Protein AF-A0A968TZU3-F1 (afdb_monomer_lite)

Radius of gyration: 29.65 Å; chains: 1; bounding box: 74×50×68 Å

Sequence (109 aa):
MNKLLDWNRSRWLLTLLIVALLLPVSVAHAQATDAMQVNESSAVASFPTSITFTLDVAGDTDIVEVELLYGAARGDTLTVVPVEMVPGQRIETQHVLDTRIFYMPPGLI

Structure (mmCIF, N/CA/C/O backbone):
data_AF-A0A968TZU3-F1
#
_entry.id   AF-A0A968TZU3-F1
#
loop_
_atom_site.group_PDB
_atom_site.id
_atom_site.type_symbol
_atom_site.label_atom_id
_atom_site.label_alt_id
_atom_site.label_comp_id
_atom_site.label_asym_id
_atom_site.label_entity_id
_atom_site.label_seq_id
_atom_site.pdbx_PDB_ins_code
_atom_site.Cartn_x
_atom_site.Cartn_y
_atom_site.Cartn_z
_atom_site.occupancy
_atom_site.B_iso_or_equiv
_atom_site.auth_seq_id
_atom_site.auth_comp_id
_atom_site.auth_asym_id
_atom_site.auth_atom_id
_atom_site.pdbx_PDB_model_num
ATOM 1 N N . MET A 1 1 ? -52.970 -39.577 44.405 1.00 50.75 1 MET A N 1
ATOM 2 C CA . MET A 1 1 ? -52.923 -40.393 43.171 1.00 50.75 1 MET A CA 1
ATOM 3 C C . MET A 1 1 ? -52.587 -39.439 42.020 1.00 50.75 1 MET A C 1
ATOM 5 O O . MET A 1 1 ? -53.480 -39.051 41.290 1.00 50.75 1 MET A O 1
ATOM 9 N N . ASN A 1 2 ? -51.329 -38.967 41.925 1.00 55.56 2 ASN A N 1
ATOM 10 C CA . ASN A 1 2 ? -50.963 -37.781 41.110 1.00 55.56 2 ASN A CA 1
ATOM 11 C C . ASN A 1 2 ? -50.068 -38.074 39.888 1.00 55.56 2 ASN A C 1
ATOM 13 O O . ASN A 1 2 ? -49.804 -37.174 39.099 1.00 55.56 2 ASN A O 1
ATOM 17 N N . LYS A 1 3 ? -49.672 -39.336 39.667 1.00 56.59 3 LYS A N 1
ATOM 18 C CA . LYS A 1 3 ? -48.702 -39.727 38.622 1.00 56.59 3 LYS A CA 1
ATOM 19 C C . LYS A 1 3 ? -49.098 -39.360 37.181 1.00 56.59 3 LYS A C 1
ATOM 21 O O . LYS A 1 3 ? -48.227 -39.267 36.324 1.00 56.59 3 LYS A O 1
ATOM 26 N N . LEU A 1 4 ? -50.387 -39.159 36.899 1.00 54.03 4 LEU A N 1
ATOM 27 C CA . LEU A 1 4 ? -50.872 -38.839 35.549 1.00 54.03 4 LEU A CA 1
ATOM 28 C C . LEU A 1 4 ? -50.676 -37.359 35.174 1.00 54.03 4 LEU A C 1
ATOM 30 O O . LEU A 1 4 ? -50.513 -37.051 33.995 1.00 54.03 4 LEU A O 1
ATOM 34 N N . LEU A 1 5 ? -50.639 -36.449 36.157 1.00 56.75 5 LEU A N 1
ATOM 35 C CA . LEU A 1 5 ? -50.436 -35.016 35.911 1.00 56.75 5 LEU A CA 1
ATOM 36 C C . LEU A 1 5 ? -48.949 -34.695 35.675 1.00 56.75 5 LEU A C 1
ATOM 38 O O . LEU A 1 5 ? -48.610 -33.857 34.839 1.00 56.75 5 LEU A O 1
ATOM 42 N N . ASP A 1 6 ? -48.067 -35.422 36.364 1.00 60.78 6 ASP A N 1
ATOM 43 C CA . ASP A 1 6 ? -46.609 -35.258 36.301 1.00 60.78 6 ASP A CA 1
ATOM 44 C C . ASP A 1 6 ? -46.042 -35.698 34.941 1.00 60.78 6 ASP A C 1
ATOM 46 O O . ASP A 1 6 ? -45.138 -35.061 34.392 1.00 60.78 6 ASP A O 1
ATOM 50 N N . TRP A 1 7 ? -46.639 -36.736 34.344 1.00 60.28 7 TRP A N 1
ATOM 51 C CA . TRP A 1 7 ? -46.272 -37.239 33.019 1.00 60.28 7 TRP A CA 1
ATOM 52 C C . TRP A 1 7 ? -46.439 -36.159 31.944 1.00 60.28 7 TRP A C 1
ATOM 54 O O . TRP A 1 7 ? -45.557 -35.957 31.108 1.00 60.28 7 TRP A O 1
ATOM 64 N N . ASN A 1 8 ? -47.557 -35.431 31.962 1.00 70.44 8 ASN A N 1
ATOM 65 C CA . ASN A 1 8 ? -47.859 -34.467 30.906 1.00 70.44 8 ASN A CA 1
ATOM 66 C C . ASN A 1 8 ? -46.948 -33.229 30.979 1.00 70.44 8 ASN A C 1
ATOM 68 O O . ASN A 1 8 ? -46.516 -32.713 29.950 1.00 70.44 8 ASN A O 1
ATOM 72 N N . ARG A 1 9 ? -46.581 -32.809 32.199 1.00 73.94 9 ARG A N 1
ATOM 73 C CA . ARG A 1 9 ? -45.636 -31.705 32.444 1.00 73.94 9 ARG A CA 1
ATOM 74 C C . ARG A 1 9 ? -44.210 -32.072 32.025 1.00 73.94 9 ARG A C 1
ATOM 76 O O . ARG A 1 9 ? -43.530 -31.255 31.414 1.00 73.94 9 ARG A O 1
ATOM 83 N N . SER A 1 10 ? -43.785 -33.309 32.290 1.00 76.00 10 SER A N 1
ATOM 84 C CA . SER A 1 10 ? -42.467 -33.819 31.885 1.00 76.00 10 SER A CA 1
ATOM 85 C C . SER A 1 10 ? -42.314 -33.899 30.362 1.00 76.00 10 SER A C 1
ATOM 87 O O . SER A 1 10 ? -41.293 -33.467 29.828 1.00 76.00 10 SER A O 1
ATOM 89 N N . ARG A 1 11 ? -43.350 -34.360 29.646 1.00 80.44 11 ARG A N 1
ATOM 90 C CA . ARG A 1 11 ? -43.343 -34.363 28.173 1.00 80.44 11 ARG A CA 1
ATOM 91 C C . ARG A 1 11 ? -43.212 -32.957 27.613 1.00 80.44 11 ARG A C 1
ATOM 93 O O . ARG A 1 11 ? -42.413 -32.753 26.715 1.00 80.44 11 ARG A O 1
ATOM 100 N N . TRP A 1 12 ? -43.949 -31.999 28.167 1.00 82.75 12 TRP A N 1
ATOM 101 C CA . TRP A 1 12 ? -43.884 -30.603 27.738 1.00 82.75 12 TRP A CA 1
ATOM 102 C C . TRP A 1 12 ? -42.495 -29.984 27.923 1.00 82.75 12 TRP A C 1
ATOM 104 O O . TRP A 1 12 ? -42.006 -29.302 27.026 1.00 82.75 12 TRP A O 1
ATOM 114 N N . LEU A 1 13 ? -41.836 -30.268 29.050 1.00 85.81 13 LEU A N 1
ATOM 115 C CA . LEU A 1 13 ? -40.467 -29.816 29.311 1.00 85.81 13 LEU A CA 1
ATOM 116 C C . LEU A 1 13 ? -39.461 -30.427 28.326 1.00 85.81 13 LEU A C 1
ATOM 118 O O . LEU A 1 13 ? -38.593 -29.716 27.830 1.00 85.81 13 LEU A O 1
ATOM 122 N N . LEU A 1 14 ? -39.607 -31.713 27.994 1.00 84.31 14 LEU A N 1
ATOM 123 C CA . LEU A 1 14 ? -38.777 -32.377 26.984 1.00 84.31 14 LEU A CA 1
ATOM 124 C C . LEU A 1 14 ? -38.989 -31.783 25.590 1.00 84.31 14 LEU A C 1
ATOM 126 O O . LEU A 1 14 ? -38.016 -31.536 24.883 1.00 84.31 14 LEU A O 1
ATOM 130 N N . THR A 1 15 ? -40.237 -31.504 25.205 1.00 84.88 15 THR A N 1
ATOM 131 C CA . THR A 1 15 ? -40.524 -30.873 23.912 1.00 84.88 15 THR A CA 1
ATOM 132 C C . THR A 1 15 ? -39.914 -29.475 23.835 1.00 84.88 15 THR A C 1
ATOM 134 O O . 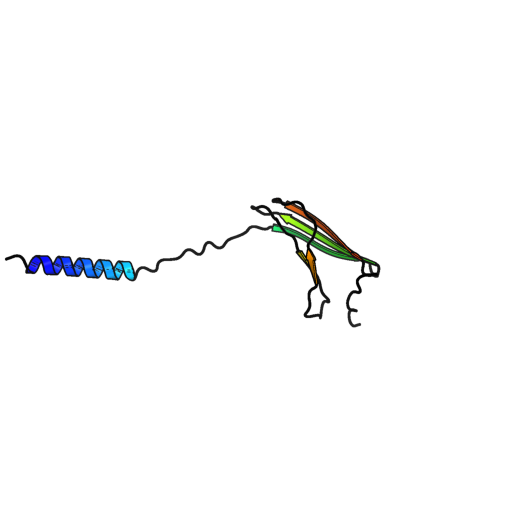THR A 1 15 ? -39.292 -29.146 22.832 1.00 84.88 15 THR A O 1
ATOM 137 N N . LEU A 1 16 ? -40.028 -28.669 24.897 1.00 87.12 16 LEU A N 1
ATOM 138 C CA . LEU A 1 16 ? -39.419 -27.335 24.950 1.00 87.12 16 LEU A CA 1
ATOM 139 C C . LEU A 1 16 ? -37.891 -27.392 24.884 1.00 87.12 16 LEU A C 1
ATOM 141 O O . LEU A 1 16 ? -37.289 -26.579 24.189 1.00 87.12 16 LEU A O 1
ATOM 145 N N . LEU A 1 17 ? -37.268 -28.368 25.550 1.00 84.56 17 LEU A N 1
ATO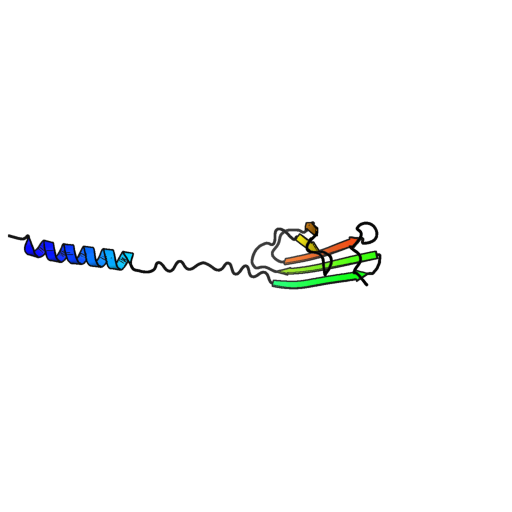M 146 C CA . LEU A 1 17 ? -35.820 -28.560 25.505 1.00 84.56 17 LEU A CA 1
ATOM 147 C C . LEU A 1 17 ? -35.343 -28.929 24.091 1.00 84.56 17 LEU A C 1
ATOM 149 O O . LEU A 1 17 ? -34.361 -28.375 23.610 1.00 84.56 17 LEU A O 1
ATOM 153 N N . ILE A 1 18 ? -36.057 -29.828 23.408 1.00 84.81 18 ILE A N 1
ATOM 154 C CA . ILE A 1 18 ? -35.730 -30.246 22.038 1.00 84.81 18 ILE A CA 1
ATOM 155 C C . ILE A 1 18 ? -35.924 -29.084 21.055 1.00 84.81 18 ILE A C 1
ATOM 157 O O . ILE A 1 18 ? -35.076 -28.869 20.194 1.00 84.81 18 ILE A O 1
ATOM 161 N N . VAL A 1 19 ? -36.995 -28.299 21.205 1.00 84.31 19 VAL A N 1
ATOM 162 C CA . VAL A 1 19 ? -37.234 -27.104 20.378 1.00 84.31 19 VAL A CA 1
ATOM 163 C C . VAL A 1 19 ? -36.149 -26.053 20.608 1.00 84.31 19 VAL A C 1
ATOM 165 O O . VAL A 1 19 ? -35.648 -25.493 19.640 1.00 84.31 19 VAL A O 1
ATOM 168 N N . ALA A 1 20 ? -35.732 -25.826 21.856 1.00 82.50 20 ALA A N 1
ATOM 169 C CA . ALA A 1 20 ? -34.648 -24.898 22.168 1.00 82.50 20 ALA A CA 1
ATOM 170 C C . ALA A 1 20 ? -33.293 -25.354 21.599 1.00 82.50 20 ALA A C 1
ATOM 172 O O . ALA A 1 20 ? -32.496 -24.517 21.189 1.00 82.50 20 ALA A O 1
ATOM 173 N N . LEU A 1 21 ? -33.050 -26.669 21.530 1.00 80.12 21 LEU A N 1
ATOM 174 C CA . LEU A 1 21 ? -31.830 -27.247 20.959 1.00 80.12 21 LEU A CA 1
ATOM 175 C C . LEU A 1 21 ? -31.820 -27.234 19.418 1.00 80.12 21 LEU A C 1
ATOM 177 O O . LEU A 1 21 ? -30.755 -27.230 18.810 1.00 80.12 21 LEU A O 1
ATOM 181 N N . LEU A 1 22 ? -32.999 -27.234 18.790 1.00 78.06 22 LEU A N 1
ATOM 182 C CA . LEU A 1 22 ? -33.171 -27.166 17.334 1.00 78.06 22 LEU A CA 1
ATOM 183 C C . LEU A 1 22 ? -33.223 -25.732 16.795 1.00 78.06 22 LEU A C 1
ATOM 185 O O . LEU A 1 22 ? -33.251 -25.552 15.577 1.00 78.06 22 LEU A O 1
ATOM 189 N N . LEU A 1 23 ? -33.249 -24.717 17.665 1.00 79.12 23 LEU A N 1
ATOM 190 C CA . LEU A 1 23 ? -33.137 -23.334 17.222 1.00 79.12 23 LEU A CA 1
ATOM 191 C C . LEU A 1 23 ? -31.736 -23.131 16.632 1.00 79.12 23 LEU A C 1
ATOM 193 O O . LEU A 1 23 ? -30.747 -23.309 17.348 1.00 79.12 23 LEU A O 1
ATOM 197 N N . PRO A 1 24 ? -31.618 -22.757 15.346 1.00 70.56 24 PRO A N 1
ATOM 198 C CA . PRO A 1 24 ? -30.332 -22.391 14.791 1.00 70.56 24 PRO A CA 1
ATOM 199 C C . PRO A 1 24 ? -29.840 -21.172 15.567 1.00 70.56 24 PRO A C 1
ATOM 201 O O . PRO A 1 24 ? -30.438 -20.096 15.514 1.00 70.56 24 PRO A O 1
ATOM 204 N N . VAL A 1 25 ? -28.758 -21.347 16.323 1.00 71.50 25 VAL A N 1
ATOM 205 C CA . VAL A 1 25 ? -28.001 -20.221 16.857 1.00 71.50 25 VAL A CA 1
ATOM 206 C C . VAL A 1 25 ? -27.386 -19.554 15.638 1.00 71.50 25 VAL A C 1
ATOM 208 O O . VAL A 1 25 ? -26.359 -19.995 15.127 1.00 71.50 25 VAL A O 1
ATOM 211 N N . SER A 1 26 ? -28.069 -18.540 15.113 1.00 66.88 26 SER A N 1
ATOM 212 C CA . SER A 1 26 ? -27.525 -17.671 14.082 1.00 66.88 26 SER A CA 1
ATOM 213 C C . SER A 1 26 ? -26.340 -16.942 14.698 1.00 66.88 26 SER A C 1
ATOM 215 O O . SER A 1 26 ? -26.489 -15.891 15.318 1.00 66.88 26 SER A O 1
ATOM 217 N N . VAL A 1 27 ? -25.157 -17.543 14.582 1.00 66.94 27 VAL A N 1
ATOM 218 C CA . VAL A 1 27 ? -23.889 -16.884 14.873 1.00 66.94 27 VAL A CA 1
ATOM 219 C C . VAL A 1 27 ? -23.757 -15.810 13.807 1.00 66.94 27 VAL A C 1
ATOM 221 O O . VAL A 1 27 ? -23.348 -16.082 12.675 1.00 66.94 27 VAL A O 1
ATOM 224 N N . ALA A 1 28 ? -24.207 -14.602 14.143 1.00 65.00 28 ALA A N 1
ATOM 225 C CA . ALA A 1 28 ? -23.919 -13.418 13.363 1.00 65.00 28 ALA A CA 1
ATOM 226 C C . ALA A 1 28 ? -22.396 -13.297 13.341 1.00 65.00 28 ALA A C 1
ATOM 228 O O . ALA A 1 28 ? -21.775 -12.872 14.314 1.00 65.00 28 ALA A O 1
ATOM 229 N N . HIS A 1 29 ? -21.788 -13.773 12.258 1.00 61.22 29 HIS A N 1
ATOM 230 C CA . HIS A 1 29 ? -20.395 -13.500 11.985 1.00 61.22 29 HIS A CA 1
ATOM 231 C C . HIS A 1 29 ? -20.343 -11.997 11.760 1.00 61.22 29 HIS A C 1
ATOM 233 O O . HIS A 1 29 ? -20.867 -11.503 10.762 1.00 61.22 29 HIS A O 1
ATOM 239 N N . ALA A 1 30 ? -19.798 -11.267 12.732 1.00 58.72 30 ALA A N 1
ATOM 240 C CA . ALA A 1 30 ? -19.433 -9.882 12.528 1.00 58.72 30 ALA A CA 1
ATOM 241 C C . ALA A 1 30 ? -18.440 -9.883 11.365 1.00 58.72 30 ALA A C 1
ATOM 243 O O . ALA A 1 30 ? -17.286 -10.280 11.521 1.00 58.72 30 ALA A O 1
ATOM 244 N N . GLN A 1 31 ? -18.916 -9.532 10.173 1.00 59.41 31 GLN A N 1
ATOM 245 C CA . GLN A 1 31 ? -18.026 -9.181 9.087 1.00 59.41 31 GLN A CA 1
ATOM 246 C C . GLN A 1 31 ? -17.331 -7.918 9.574 1.00 59.41 31 GLN A C 1
ATOM 248 O O . GLN A 1 31 ? -17.955 -6.858 9.626 1.00 59.41 31 GLN A O 1
ATOM 253 N N . ALA A 1 32 ? -16.086 -8.065 10.029 1.00 55.88 32 ALA A N 1
ATOM 254 C CA . ALA A 1 32 ? -15.192 -6.945 10.245 1.00 55.88 32 ALA A CA 1
ATOM 255 C C . ALA A 1 32 ? -15.091 -6.227 8.899 1.00 55.88 32 ALA A C 1
ATOM 257 O O . ALA A 1 32 ? -14.343 -6.620 8.009 1.00 55.88 32 ALA A O 1
ATOM 258 N N . THR A 1 33 ? -15.965 -5.245 8.716 1.00 55.19 33 THR A N 1
ATOM 259 C CA . THR A 1 33 ? -15.860 -4.269 7.648 1.00 55.19 33 THR A CA 1
ATOM 260 C C . THR A 1 33 ? -14.831 -3.299 8.178 1.00 55.19 33 THR A C 1
ATOM 262 O O . THR A 1 33 ? -15.183 -2.274 8.750 1.00 55.19 33 THR A O 1
ATOM 265 N N . ASP A 1 34 ? -13.569 -3.713 8.145 1.00 61.88 34 ASP A N 1
ATOM 266 C CA . ASP A 1 34 ? -12.480 -2.796 8.412 1.00 61.88 34 ASP A CA 1
ATOM 267 C C . ASP A 1 34 ? -12.509 -1.820 7.237 1.00 61.88 34 ASP A C 1
ATOM 269 O O . ASP A 1 34 ? -12.181 -2.182 6.103 1.00 61.88 34 ASP A O 1
ATOM 273 N N . ALA A 1 35 ? -13.120 -0.654 7.454 1.00 73.75 35 ALA A N 1
ATOM 274 C CA . ALA A 1 35 ? -13.439 0.304 6.406 1.00 73.75 35 ALA A CA 1
ATOM 275 C C . ALA A 1 35 ? -12.172 1.072 6.027 1.00 73.75 35 ALA A C 1
ATOM 277 O O . ALA A 1 35 ? -12.060 2.278 6.221 1.00 73.75 35 ALA A O 1
ATOM 278 N N . MET A 1 36 ? -11.181 0.348 5.519 1.00 86.69 36 MET A N 1
ATOM 279 C CA . MET A 1 36 ? -9.966 0.930 4.993 1.00 86.69 36 MET A CA 1
ATOM 280 C C . MET A 1 36 ? -10.255 1.411 3.567 1.00 86.69 36 MET A C 1
ATOM 282 O O . MET A 1 36 ? -10.552 0.628 2.662 1.00 86.69 36 MET A O 1
ATOM 286 N N . GLN A 1 37 ? -10.233 2.723 3.377 1.00 93.25 37 GLN A N 1
ATOM 287 C CA . GLN A 1 37 ? -10.433 3.394 2.108 1.00 93.25 37 GLN A CA 1
ATOM 288 C C . GLN A 1 37 ? -9.079 3.745 1.496 1.00 93.25 37 GLN A C 1
ATOM 290 O O . GLN A 1 37 ? -8.342 4.577 2.017 1.00 93.25 37 GLN A O 1
ATOM 295 N N . VAL A 1 38 ? -8.763 3.129 0.359 1.00 94.31 38 VAL A N 1
ATOM 296 C CA . VAL A 1 38 ? -7.590 3.499 -0.439 1.00 94.31 38 VAL A CA 1
ATOM 297 C C . VAL A 1 38 ? -7.971 4.667 -1.344 1.00 94.31 38 VAL A C 1
ATOM 299 O O . VAL A 1 38 ? -8.787 4.513 -2.254 1.00 94.31 38 VAL A O 1
ATOM 302 N N . ASN A 1 39 ? -7.384 5.831 -1.085 1.00 95.56 39 ASN A N 1
ATOM 303 C CA . ASN A 1 39 ? -7.587 7.048 -1.867 1.00 95.56 39 ASN A CA 1
ATOM 304 C C . ASN A 1 39 ? -6.645 7.083 -3.076 1.00 95.56 39 ASN A C 1
ATOM 306 O O . ASN A 1 39 ? -7.054 7.468 -4.171 1.00 95.56 39 ASN A O 1
ATOM 310 N N . GLU A 1 40 ? -5.397 6.647 -2.886 1.00 97.12 40 GLU A N 1
ATOM 311 C CA . GLU A 1 40 ? -4.401 6.505 -3.944 1.00 97.12 40 GLU A CA 1
ATOM 312 C C . GLU A 1 40 ? -3.571 5.239 -3.726 1.00 97.12 40 GLU A C 1
ATOM 314 O O . GLU A 1 40 ? -3.095 4.975 -2.627 1.00 97.12 40 GLU A O 1
ATOM 319 N N . SER A 1 41 ? -3.361 4.473 -4.796 1.00 95.31 41 SER A N 1
ATOM 320 C CA . SER A 1 41 ? -2.343 3.426 -4.868 1.00 95.31 41 SER A CA 1
ATOM 321 C C . SER A 1 41 ? -1.758 3.453 -6.272 1.00 95.31 41 SER A C 1
ATOM 323 O O . SER A 1 41 ? -2.441 3.126 -7.247 1.00 95.31 41 SER A O 1
ATOM 325 N N . SER A 1 42 ? -0.525 3.936 -6.397 1.00 96.19 42 SER A N 1
ATOM 326 C CA . SER A 1 42 ? 0.096 4.173 -7.698 1.00 96.19 42 SER A CA 1
ATOM 327 C C . SER A 1 42 ? 1.562 3.750 -7.721 1.00 96.19 42 SER A C 1
ATOM 329 O O . SER A 1 42 ? 2.247 3.711 -6.700 1.00 96.19 42 SER A O 1
ATOM 331 N N . ALA A 1 43 ? 2.036 3.402 -8.917 1.00 94.00 43 ALA A N 1
ATOM 332 C CA . ALA A 1 43 ? 3.431 3.093 -9.190 1.00 94.00 43 ALA A CA 1
ATOM 333 C C . ALA A 1 43 ? 3.838 3.776 -10.499 1.00 94.00 43 ALA A C 1
ATOM 335 O O . ALA A 1 43 ? 3.297 3.471 -11.564 1.00 94.00 43 ALA A O 1
ATOM 336 N N . VAL A 1 44 ? 4.788 4.707 -10.428 1.00 94.69 44 VAL A N 1
ATOM 337 C CA . VAL A 1 44 ? 5.265 5.478 -11.581 1.00 94.69 44 VAL A CA 1
ATOM 338 C C . VAL A 1 44 ? 6.723 5.139 -11.850 1.00 94.69 44 VAL A C 1
ATOM 340 O O . VAL A 1 44 ? 7.604 5.401 -11.031 1.00 94.69 44 VAL A O 1
ATOM 343 N N . ALA A 1 45 ? 6.985 4.562 -13.021 1.00 91.12 45 ALA A N 1
ATOM 344 C CA . ALA A 1 45 ? 8.328 4.194 -13.440 1.00 91.1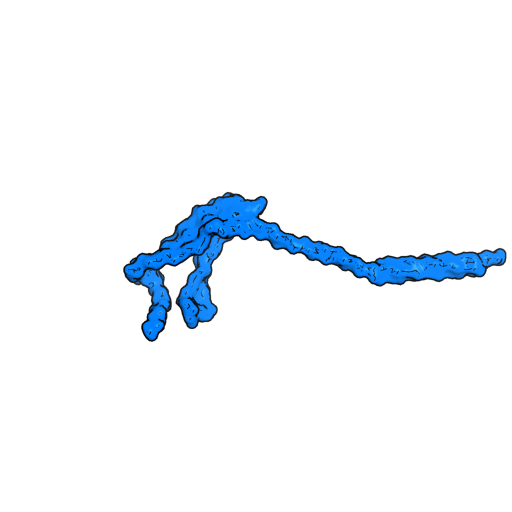2 45 ALA A CA 1
ATOM 345 C C . ALA A 1 45 ? 9.043 5.360 -14.133 1.00 91.12 45 ALA A C 1
ATOM 347 O O . ALA A 1 45 ? 8.579 5.887 -15.142 1.00 91.12 45 ALA A O 1
ATOM 348 N N . SER A 1 46 ? 10.224 5.700 -13.628 1.00 91.75 46 SER A N 1
ATOM 349 C CA . SER A 1 46 ? 11.211 6.547 -14.295 1.00 91.75 46 SER A CA 1
ATOM 350 C C . SER A 1 46 ? 12.321 5.652 -14.828 1.00 91.75 46 SER A C 1
ATOM 352 O O . SER A 1 46 ? 13.354 5.463 -14.192 1.00 91.75 46 SER A O 1
ATOM 354 N N . PHE A 1 47 ? 12.095 5.023 -15.979 1.00 81.62 47 PHE A N 1
ATOM 355 C CA . PHE A 1 47 ? 13.070 4.093 -16.545 1.00 81.62 47 PHE A CA 1
ATOM 356 C C . PHE A 1 47 ? 14.345 4.822 -17.019 1.00 81.62 47 PHE A C 1
ATOM 358 O O . PHE A 1 47 ? 14.238 5.886 -17.632 1.00 81.62 47 PHE A O 1
ATOM 365 N N . PRO A 1 48 ? 15.554 4.254 -16.812 1.00 84.81 48 PRO A N 1
ATOM 366 C CA . PRO A 1 48 ? 15.873 2.992 -16.120 1.00 84.81 48 PRO A CA 1
ATOM 367 C C . PRO A 1 48 ? 16.224 3.172 -14.632 1.00 84.81 48 PRO A C 1
ATOM 369 O O . PRO A 1 48 ? 16.937 2.353 -14.056 1.00 84.81 48 PRO A O 1
ATOM 372 N N . THR A 1 49 ? 15.850 4.297 -14.031 1.00 88.94 49 THR A N 1
ATOM 373 C CA . THR A 1 49 ? 16.453 4.778 -12.787 1.00 88.94 49 THR A CA 1
ATOM 374 C C . THR A 1 49 ? 15.699 4.350 -11.547 1.00 88.94 49 THR A C 1
ATOM 376 O O . THR A 1 49 ? 16.330 3.954 -10.573 1.00 88.94 49 THR A O 1
ATOM 379 N N . SER A 1 50 ? 14.374 4.459 -11.562 1.00 92.56 50 SER A N 1
ATOM 380 C CA . SER A 1 50 ? 13.581 4.227 -10.365 1.00 92.56 50 SER A CA 1
ATOM 381 C C . SER A 1 50 ? 12.121 3.914 -10.658 1.00 92.56 50 SER A C 1
ATOM 383 O O . SER A 1 50 ? 11.606 4.180 -11.746 1.00 92.56 50 SER A O 1
ATOM 385 N N . ILE A 1 51 ? 11.442 3.387 -9.643 1.00 92.31 51 ILE A N 1
ATOM 386 C CA . ILE A 1 51 ? 9.984 3.373 -9.548 1.00 92.31 51 ILE A CA 1
ATOM 387 C C . ILE A 1 51 ? 9.592 4.063 -8.251 1.00 92.31 51 ILE A C 1
ATOM 389 O O . ILE A 1 51 ? 10.147 3.766 -7.196 1.00 92.31 51 ILE A O 1
ATOM 393 N N . THR A 1 52 ? 8.623 4.962 -8.340 1.00 95.62 52 THR A N 1
ATOM 394 C CA . THR A 1 52 ? 8.032 5.626 -7.185 1.00 95.62 52 THR A CA 1
ATOM 395 C C . THR A 1 52 ? 6.656 5.034 -6.919 1.00 95.62 52 THR A C 1
ATOM 397 O O . THR A 1 52 ? 5.786 5.093 -7.787 1.00 95.62 52 THR A O 1
ATOM 400 N N . PHE A 1 53 ? 6.473 4.472 -5.729 1.00 96.19 53 PHE A N 1
ATOM 401 C CA . PHE A 1 53 ? 5.207 3.947 -5.232 1.00 96.19 53 PHE A CA 1
ATOM 402 C C . PHE A 1 53 ? 4.579 4.961 -4.282 1.00 96.19 53 PHE A C 1
ATOM 404 O O . PHE A 1 53 ? 5.269 5.450 -3.388 1.00 96.19 53 PHE A O 1
ATOM 411 N N . THR A 1 54 ? 3.293 5.247 -4.455 1.00 97.25 54 THR A N 1
ATOM 412 C CA . THR A 1 54 ? 2.531 6.168 -3.604 1.00 97.25 54 THR A CA 1
ATOM 413 C C . THR A 1 54 ? 1.316 5.444 -3.039 1.00 97.25 54 THR A C 1
ATOM 415 O O . THR A 1 54 ? 0.623 4.730 -3.769 1.00 97.25 54 THR A O 1
ATOM 418 N N . LEU A 1 55 ? 1.059 5.644 -1.747 1.00 97.19 55 LEU A N 1
ATOM 419 C CA . LEU A 1 55 ? -0.130 5.159 -1.058 1.00 97.19 55 LEU A CA 1
ATOM 420 C C . LEU A 1 55 ? -0.738 6.299 -0.227 1.00 97.19 55 LEU A C 1
ATOM 422 O O . LEU A 1 55 ? -0.050 6.871 0.618 1.00 97.19 55 LEU A O 1
ATOM 426 N N . ASP A 1 56 ? -2.020 6.589 -0.457 1.00 97.38 56 ASP A N 1
ATOM 427 C CA . ASP A 1 56 ? -2.887 7.356 0.449 1.00 97.38 56 ASP A CA 1
ATOM 428 C C . ASP A 1 56 ? -4.040 6.442 0.855 1.00 97.38 56 ASP A C 1
ATOM 430 O O . ASP A 1 56 ? -4.822 5.983 0.014 1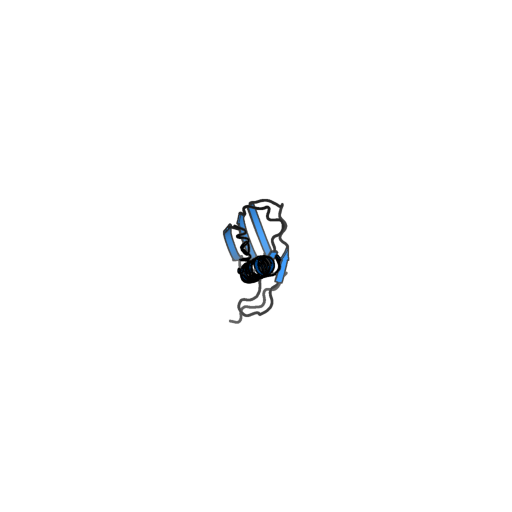.00 97.38 56 ASP A O 1
ATOM 434 N N . VAL A 1 57 ? -4.121 6.149 2.144 1.00 96.50 57 VAL A N 1
ATOM 435 C CA . VAL A 1 57 ? -5.124 5.262 2.719 1.00 96.50 57 VAL A CA 1
ATOM 436 C C . VAL A 1 57 ? -5.652 5.853 4.018 1.00 96.50 57 VAL A C 1
ATOM 438 O O . VAL A 1 57 ? -4.895 6.399 4.819 1.00 96.50 57 VAL A O 1
ATOM 441 N N . ALA A 1 58 ? -6.957 5.733 4.235 1.00 96.06 58 ALA A N 1
ATOM 442 C CA . ALA A 1 58 ? -7.630 6.116 5.466 1.00 96.06 58 ALA A CA 1
ATOM 443 C C . ALA A 1 58 ? -8.413 4.932 6.043 1.00 96.06 58 ALA A C 1
ATOM 445 O O . ALA A 1 58 ? -8.869 4.075 5.294 1.00 96.06 58 ALA A O 1
ATOM 446 N N . GLY A 1 59 ? -8.588 4.875 7.357 1.00 93.25 59 GLY A N 1
ATOM 447 C CA . GLY A 1 59 ? -9.366 3.838 8.025 1.00 93.25 59 GLY A CA 1
ATOM 448 C C . GLY A 1 59 ? -10.019 4.341 9.305 1.00 93.25 59 GLY A C 1
ATOM 449 O O . GLY A 1 59 ? -9.606 5.348 9.877 1.00 93.25 59 GLY A O 1
ATOM 450 N N . ASP A 1 60 ? -11.034 3.612 9.764 1.00 91.25 60 ASP A N 1
ATOM 451 C CA . ASP A 1 60 ? -11.739 3.905 11.021 1.00 91.25 60 ASP A CA 1
ATOM 452 C C . ASP A 1 60 ? -10.921 3.506 12.268 1.00 91.25 60 ASP A C 1
ATOM 454 O O . ASP A 1 60 ? -11.219 3.935 13.386 1.00 91.25 60 ASP A O 1
ATOM 458 N N . THR A 1 61 ? -9.874 2.695 12.086 1.00 91.38 61 THR A N 1
ATOM 459 C CA . THR A 1 61 ? -8.896 2.316 13.114 1.00 91.38 61 THR A CA 1
ATOM 460 C C . THR A 1 61 ? -7.479 2.680 12.690 1.00 91.38 61 THR A C 1
ATOM 462 O O . THR A 1 61 ? -7.209 2.893 11.508 1.00 91.38 61 THR A O 1
ATOM 465 N N . ASP A 1 62 ? -6.559 2.727 13.654 1.00 94.00 62 ASP A N 1
ATOM 466 C CA . ASP A 1 62 ? -5.158 3.027 13.369 1.00 94.00 62 ASP A CA 1
ATOM 467 C C . ASP A 1 62 ? -4.541 1.971 12.445 1.00 94.00 62 ASP A C 1
ATOM 469 O O . ASP A 1 62 ? -4.524 0.775 12.743 1.00 94.00 62 ASP A O 1
ATOM 473 N N . ILE A 1 63 ? -3.981 2.445 11.338 1.00 94.19 63 ILE A N 1
ATOM 474 C CA . ILE A 1 63 ? -3.110 1.675 10.463 1.00 94.19 63 ILE A CA 1
ATOM 475 C C . ILE A 1 63 ? -1.746 1.644 11.140 1.00 94.19 63 ILE A C 1
ATOM 477 O O . ILE A 1 63 ? -1.150 2.690 11.396 1.00 94.19 63 ILE A O 1
ATOM 481 N N . VAL A 1 64 ? -1.269 0.449 11.472 1.00 95.19 64 VAL A N 1
ATOM 482 C CA . VAL A 1 64 ? -0.023 0.255 12.234 1.00 95.19 64 VAL A CA 1
ATOM 483 C C . VAL A 1 64 ? 1.134 -0.250 11.378 1.00 95.19 64 VAL A C 1
ATOM 485 O O . VAL A 1 64 ? 2.281 -0.177 11.811 1.00 95.19 64 VAL A O 1
ATOM 488 N N . GLU A 1 65 ? 0.839 -0.741 10.176 1.00 94.44 65 GLU A N 1
ATOM 489 C CA . GLU A 1 65 ? 1.809 -1.356 9.280 1.00 94.44 65 GLU A CA 1
ATOM 490 C C . GLU A 1 65 ? 1.389 -1.160 7.821 1.00 94.44 65 GLU A C 1
ATOM 492 O O . GLU A 1 65 ? 0.206 -1.242 7.484 1.00 94.44 65 GLU A O 1
ATOM 497 N N . VAL A 1 66 ? 2.376 -0.902 6.960 1.00 94.69 66 VAL A N 1
ATOM 498 C CA . VAL A 1 66 ? 2.220 -0.840 5.505 1.00 94.69 66 VAL A CA 1
ATOM 499 C C . VAL A 1 66 ? 3.340 -1.653 4.872 1.00 94.69 66 VAL A C 1
ATOM 501 O O . VAL A 1 66 ? 4.523 -1.395 5.102 1.00 94.69 66 VAL A O 1
ATOM 504 N N . GLU A 1 67 ? 2.960 -2.602 4.024 1.00 95.38 67 GLU A N 1
ATOM 505 C CA . GLU A 1 67 ? 3.887 -3.392 3.222 1.00 95.38 67 GLU A CA 1
ATOM 506 C C . GLU A 1 67 ? 3.702 -3.069 1.739 1.00 95.38 67 GLU A C 1
ATOM 508 O O . GLU A 1 67 ? 2.589 -3.072 1.209 1.00 95.38 67 GLU A O 1
ATOM 513 N N . LEU A 1 68 ? 4.811 -2.814 1.048 1.00 93.25 68 LEU A N 1
ATOM 514 C CA . LEU A 1 68 ? 4.848 -2.741 -0.403 1.00 93.25 68 LEU A CA 1
ATOM 515 C C . LEU A 1 68 ? 5.112 -4.136 -0.967 1.00 93.25 68 LEU A C 1
ATOM 517 O O . LEU A 1 68 ? 6.149 -4.743 -0.693 1.00 93.25 68 LEU A O 1
ATOM 521 N N . LEU A 1 69 ? 4.206 -4.596 -1.826 1.00 92.25 69 LEU A N 1
ATOM 522 C CA . LEU A 1 69 ? 4.360 -5.827 -2.586 1.00 92.25 69 LEU A CA 1
ATOM 523 C C . LEU A 1 69 ? 4.579 -5.486 -4.060 1.00 92.25 69 LEU A C 1
ATOM 525 O O . LEU A 1 69 ? 3.739 -4.836 -4.681 1.00 92.25 69 LEU A O 1
ATOM 529 N N . TYR A 1 70 ? 5.691 -5.937 -4.637 1.00 88.88 70 TYR A N 1
ATOM 530 C CA . TYR A 1 70 ? 5.965 -5.748 -6.063 1.00 88.88 70 TYR A CA 1
ATOM 531 C C . TYR A 1 70 ? 6.663 -6.958 -6.680 1.00 88.88 70 TYR A C 1
ATOM 533 O O . TYR A 1 70 ? 7.392 -7.689 -6.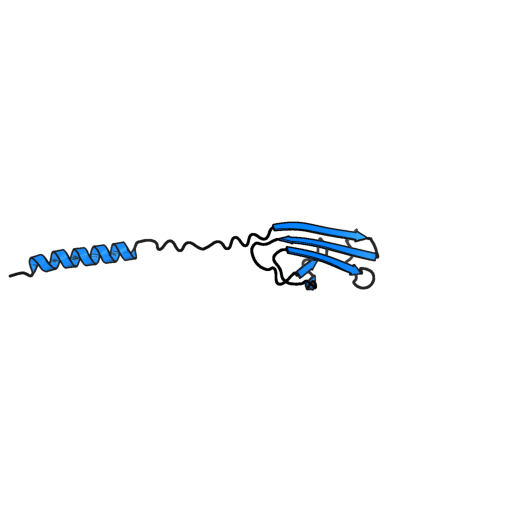019 1.00 88.88 70 TYR A O 1
ATOM 541 N N . GLY A 1 71 ? 6.461 -7.167 -7.977 1.00 86.38 71 GLY A N 1
ATOM 542 C CA . GLY A 1 71 ? 7.073 -8.259 -8.725 1.00 86.38 71 GLY A CA 1
ATOM 543 C C . GLY A 1 71 ? 7.000 -8.017 -10.226 1.00 86.38 71 GLY A C 1
ATOM 544 O O . GLY A 1 71 ? 6.410 -7.039 -10.690 1.00 86.38 71 GLY A O 1
ATOM 545 N N . ALA A 1 72 ? 7.614 -8.905 -11.003 1.00 80.69 72 ALA A N 1
ATOM 546 C CA . ALA A 1 72 ? 7.490 -8.851 -12.454 1.00 80.69 72 ALA A CA 1
ATOM 547 C C . ALA A 1 72 ? 6.066 -9.225 -12.883 1.00 80.69 72 ALA A C 1
ATOM 549 O O . ALA A 1 72 ? 5.479 -10.156 -12.343 1.00 80.69 72 ALA A O 1
ATOM 550 N N . ALA A 1 73 ? 5.549 -8.574 -13.928 1.00 77.94 73 ALA A N 1
ATOM 551 C CA . ALA A 1 73 ? 4.177 -8.788 -14.406 1.00 77.94 73 ALA A CA 1
ATOM 552 C C . ALA A 1 73 ? 3.852 -10.242 -14.817 1.00 77.94 73 ALA A C 1
ATOM 554 O O . ALA A 1 73 ? 2.685 -10.606 -14.911 1.00 77.94 73 ALA A O 1
ATOM 555 N N . ARG A 1 74 ? 4.870 -11.066 -15.097 1.00 80.25 74 ARG A N 1
ATOM 556 C CA . ARG A 1 74 ? 4.735 -12.497 -15.431 1.00 80.25 74 ARG A CA 1
ATOM 557 C C . ARG A 1 74 ? 5.496 -13.413 -14.463 1.00 80.25 74 ARG A C 1
ATOM 559 O O . ARG A 1 74 ? 5.814 -14.540 -14.826 1.00 80.25 74 ARG A O 1
ATOM 566 N N . GLY A 1 75 ? 5.874 -12.907 -13.291 1.00 76.94 75 GLY A N 1
ATOM 567 C CA . GLY A 1 75 ? 6.552 -13.684 -12.259 1.00 76.94 75 GLY A CA 1
ATOM 568 C C . GLY A 1 75 ? 5.580 -14.123 -11.170 1.00 76.94 75 GLY A C 1
ATOM 569 O O . GLY A 1 75 ? 4.684 -13.369 -10.808 1.00 76.94 75 GLY A O 1
ATOM 570 N N . ASP A 1 76 ? 5.806 -15.310 -10.614 1.00 85.31 76 ASP A N 1
ATOM 571 C CA . ASP A 1 76 ? 5.009 -15.840 -9.496 1.00 85.31 76 ASP A CA 1
ATOM 572 C C . ASP A 1 76 ? 5.541 -15.388 -8.122 1.00 85.31 76 ASP A C 1
ATOM 574 O O . ASP A 1 76 ? 4.977 -15.719 -7.081 1.00 85.31 76 ASP A O 1
ATOM 578 N N . THR A 1 77 ? 6.644 -14.633 -8.110 1.00 86.31 77 THR A N 1
ATOM 579 C CA . THR A 1 77 ? 7.321 -14.173 -6.893 1.00 86.31 77 THR A CA 1
ATOM 580 C C . THR A 1 77 ? 7.099 -12.682 -6.684 1.00 86.31 77 THR A C 1
ATOM 582 O O . THR A 1 77 ? 7.377 -11.875 -7.575 1.00 86.31 77 THR A O 1
ATOM 585 N N . LEU A 1 78 ? 6.672 -12.323 -5.472 1.00 89.12 78 LEU A N 1
ATOM 586 C CA . LEU A 1 78 ? 6.588 -10.946 -4.997 1.00 89.12 78 LEU A CA 1
ATOM 587 C C . LEU A 1 78 ? 7.706 -10.665 -3.992 1.00 89.12 78 LEU A C 1
ATOM 589 O O . LEU A 1 78 ? 7.997 -11.481 -3.117 1.00 89.12 78 LEU A O 1
ATOM 593 N N . THR A 1 79 ? 8.303 -9.489 -4.112 1.00 88.44 79 THR A N 1
ATOM 594 C CA . THR A 1 79 ? 9.133 -8.879 -3.080 1.00 88.44 79 THR A CA 1
ATOM 595 C C . THR A 1 79 ? 8.224 -8.133 -2.111 1.00 88.44 79 THR A C 1
ATOM 597 O O . THR A 1 79 ? 7.351 -7.383 -2.548 1.00 88.44 79 THR A O 1
ATOM 600 N N . VAL A 1 80 ? 8.457 -8.321 -0.812 1.00 92.06 80 VAL A N 1
ATOM 601 C CA . VAL A 1 80 ? 7.766 -7.617 0.276 1.00 92.06 80 VAL A CA 1
ATOM 602 C C . VAL A 1 80 ? 8.752 -6.648 0.916 1.00 92.06 80 VAL A C 1
ATOM 604 O O . VAL A 1 80 ? 9.861 -7.046 1.277 1.00 92.06 80 VAL A O 1
ATOM 607 N N . VAL A 1 81 ? 8.368 -5.379 1.027 1.00 91.25 81 VAL A N 1
ATOM 608 C CA . VAL A 1 81 ? 9.182 -4.334 1.653 1.00 91.25 81 VAL A CA 1
ATOM 609 C C . VAL A 1 81 ? 8.339 -3.598 2.692 1.00 91.25 81 VAL A C 1
ATOM 611 O O . VAL A 1 81 ? 7.325 -3.008 2.315 1.00 91.25 81 VAL A O 1
ATOM 614 N N . PRO A 1 82 ? 8.738 -3.585 3.975 1.00 93.75 82 PRO A N 1
ATOM 615 C CA . PRO A 1 82 ? 8.069 -2.758 4.969 1.00 93.75 82 PRO A CA 1
ATOM 616 C C . PRO A 1 82 ? 8.309 -1.279 4.652 1.00 93.75 82 PRO A C 1
ATOM 618 O O . PRO A 1 82 ? 9.430 -0.872 4.333 1.00 93.75 82 PRO A O 1
ATOM 621 N N . VAL A 1 83 ? 7.254 -0.472 4.732 1.00 93.94 83 VAL A N 1
ATOM 622 C CA . VAL A 1 83 ? 7.320 0.971 4.496 1.00 93.94 83 VAL A CA 1
ATOM 623 C C . VAL A 1 83 ? 7.333 1.693 5.837 1.00 93.94 83 VAL A C 1
ATOM 625 O O . VAL A 1 83 ? 6.465 1.481 6.680 1.00 93.94 83 VAL A O 1
ATOM 628 N N . GLU A 1 84 ? 8.318 2.568 6.038 1.00 92.44 84 GLU A N 1
ATOM 629 C CA . GLU A 1 84 ? 8.363 3.411 7.231 1.00 92.44 84 GLU A CA 1
ATOM 630 C C . GLU A 1 84 ? 7.162 4.368 7.252 1.00 92.44 84 GLU A C 1
ATOM 632 O O . GLU A 1 84 ? 6.896 5.100 6.296 1.00 92.44 84 GLU A O 1
ATOM 637 N N . MET A 1 85 ? 6.425 4.349 8.360 1.00 92.75 85 MET A N 1
ATOM 638 C CA . MET A 1 85 ? 5.240 5.170 8.593 1.00 92.75 85 MET A CA 1
ATOM 639 C C . MET A 1 85 ? 5.022 5.373 10.094 1.00 92.75 85 MET A C 1
ATOM 641 O O . MET A 1 85 ? 5.541 4.627 10.925 1.00 92.75 85 MET A O 1
ATOM 645 N N . VAL A 1 86 ? 4.243 6.393 10.445 1.00 94.75 86 VAL A N 1
ATOM 646 C CA . VAL A 1 86 ? 3.795 6.639 11.821 1.00 94.75 86 VAL A CA 1
ATOM 647 C C . VAL A 1 86 ? 2.353 6.157 11.943 1.00 94.75 86 VAL A C 1
ATOM 649 O O . VAL A 1 86 ? 1.543 6.578 11.117 1.00 94.75 86 VAL A O 1
ATOM 652 N N . PRO A 1 87 ? 2.017 5.286 12.915 1.00 95.56 87 PRO A N 1
ATOM 653 C CA . PRO A 1 87 ? 0.662 4.768 13.035 1.00 95.56 87 PRO A CA 1
ATOM 654 C C . PRO A 1 87 ? -0.408 5.849 13.150 1.00 95.56 87 PRO A C 1
ATOM 656 O O . PRO A 1 87 ? -0.205 6.866 13.817 1.00 95.56 87 PRO A O 1
ATOM 659 N N . GLY A 1 88 ? -1.553 5.605 12.517 1.00 95.94 88 GLY A N 1
ATOM 660 C CA . GLY A 1 88 ? -2.702 6.503 12.558 1.00 95.94 88 GLY A CA 1
ATOM 661 C C . GLY A 1 88 ? -3.801 6.122 11.572 1.00 95.94 88 GLY A C 1
ATOM 662 O O . GLY A 1 88 ? -3.653 5.215 10.760 1.00 95.94 88 GLY A O 1
ATOM 663 N N . GLN A 1 89 ? -4.920 6.838 11.635 1.00 95.50 89 GLN A N 1
ATOM 664 C CA . GLN A 1 89 ? -6.109 6.584 10.806 1.00 95.50 89 GLN A CA 1
ATOM 665 C C . GLN A 1 89 ? -5.961 7.014 9.342 1.00 95.50 89 GLN A C 1
ATOM 667 O O . GLN A 1 89 ? -6.832 6.730 8.528 1.00 95.50 89 GLN A O 1
ATOM 672 N N . ARG A 1 90 ? -4.888 7.725 8.989 1.00 96.44 90 ARG A N 1
ATOM 673 C CA . ARG A 1 90 ? -4.574 8.098 7.610 1.00 96.44 90 ARG A CA 1
ATOM 674 C C . ARG A 1 90 ? -3.076 8.017 7.399 1.00 96.44 90 ARG A C 1
ATOM 676 O O . ARG A 1 90 ? -2.325 8.625 8.159 1.00 96.44 90 ARG A O 1
ATOM 683 N N . ILE A 1 91 ? -2.665 7.296 6.366 1.00 97.00 91 ILE A N 1
ATOM 684 C CA . ILE A 1 91 ? -1.267 7.135 5.984 1.00 97.00 91 ILE A CA 1
ATOM 685 C C . ILE A 1 91 ? -1.094 7.677 4.574 1.00 97.00 91 ILE A C 1
ATOM 687 O O . ILE A 1 91 ? -1.726 7.202 3.635 1.00 97.00 91 ILE A O 1
ATOM 691 N N . GLU A 1 92 ? -0.200 8.651 4.448 1.00 96.88 92 GLU A N 1
ATOM 692 C CA . GLU A 1 92 ? 0.304 9.155 3.176 1.00 96.88 92 GLU A CA 1
ATOM 693 C C . GLU A 1 92 ? 1.793 8.830 3.128 1.00 96.88 92 GLU A C 1
ATOM 695 O O . GLU A 1 92 ? 2.579 9.355 3.919 1.00 96.88 92 GLU A O 1
ATOM 700 N N . THR A 1 93 ? 2.184 7.915 2.246 1.00 95.56 93 THR A N 1
ATOM 701 C CA . THR A 1 93 ? 3.572 7.459 2.162 1.00 95.56 93 THR A CA 1
ATOM 702 C C . THR A 1 93 ? 4.025 7.262 0.724 1.00 95.56 93 THR A C 1
ATOM 704 O O . THR A 1 93 ? 3.232 7.020 -0.191 1.00 95.56 93 THR A O 1
ATOM 707 N N . GLN A 1 94 ? 5.335 7.382 0.538 1.00 95.88 94 GLN A N 1
ATOM 708 C CA . GLN A 1 94 ? 6.004 7.202 -0.734 1.00 95.88 94 GLN A CA 1
ATOM 709 C C . GLN A 1 94 ? 7.251 6.342 -0.547 1.00 95.88 94 GLN A C 1
ATOM 711 O O . GLN A 1 94 ? 8.089 6.616 0.310 1.00 95.88 94 GLN A O 1
ATOM 716 N N . HIS A 1 95 ? 7.398 5.329 -1.398 1.00 94.44 95 HIS A N 1
ATOM 717 C CA . HIS A 1 95 ? 8.580 4.478 -1.446 1.00 94.44 95 HIS A CA 1
ATOM 718 C C . HIS A 1 95 ? 9.238 4.569 -2.823 1.00 94.44 95 HIS A C 1
ATOM 720 O O . HIS A 1 95 ? 8.571 4.422 -3.847 1.00 94.44 95 HIS A O 1
ATOM 726 N N . VAL A 1 96 ? 10.552 4.797 -2.862 1.00 93.94 96 VAL A N 1
ATOM 727 C CA . VAL A 1 96 ? 11.318 4.880 -4.112 1.00 93.94 96 VAL A CA 1
ATOM 728 C C . VAL A 1 96 ? 12.239 3.675 -4.224 1.00 93.94 96 VAL A C 1
ATOM 730 O O . VAL A 1 96 ? 13.182 3.526 -3.451 1.00 93.94 96 VAL A O 1
ATOM 733 N N . LEU A 1 97 ? 11.988 2.844 -5.230 1.00 90.31 97 LEU A N 1
ATOM 734 C CA . LEU A 1 97 ? 12.858 1.739 -5.605 1.00 90.31 97 LEU A CA 1
ATOM 735 C C . LEU A 1 97 ? 13.906 2.234 -6.605 1.00 90.31 97 LEU A C 1
ATOM 737 O O . LEU A 1 97 ? 13.548 2.650 -7.707 1.00 90.31 97 LEU A O 1
ATOM 741 N N . ASP A 1 98 ? 15.192 2.158 -6.253 1.00 89.00 98 ASP A N 1
ATOM 742 C CA . ASP A 1 98 ? 16.296 2.379 -7.197 1.00 89.00 98 ASP A CA 1
ATOM 743 C C . ASP A 1 98 ? 16.517 1.120 -8.046 1.00 89.00 98 ASP A C 1
ATOM 745 O O . ASP A 1 98 ? 17.019 0.097 -7.569 1.00 89.00 98 ASP A O 1
ATOM 749 N N . THR A 1 99 ? 16.165 1.207 -9.329 1.00 84.81 99 THR A N 1
ATOM 750 C CA . THR A 1 99 ? 16.208 0.071 -10.258 1.00 84.81 99 THR A CA 1
ATOM 751 C C . THR A 1 99 ? 17.583 -0.144 -10.890 1.00 84.81 99 THR A C 1
ATOM 753 O O . THR A 1 99 ? 17.771 -1.094 -11.651 1.00 84.81 99 THR A O 1
ATOM 756 N N . ARG A 1 100 ? 18.561 0.726 -10.599 1.00 79.69 100 ARG A N 1
ATOM 757 C CA . ARG A 1 100 ? 19.963 0.560 -11.016 1.00 79.69 100 ARG A CA 1
ATOM 758 C C . ARG A 1 100 ? 20.724 -0.351 -10.061 1.00 79.69 100 ARG A C 1
ATOM 760 O O . ARG A 1 100 ? 21.654 -1.029 -10.489 1.00 79.69 100 ARG A O 1
ATOM 767 N N . ILE A 1 101 ? 20.342 -0.338 -8.784 1.00 71.56 101 ILE A N 1
ATOM 768 C CA . ILE A 1 101 ? 20.931 -1.175 -7.731 1.00 71.56 101 ILE A CA 1
ATOM 769 C C . ILE A 1 101 ? 20.106 -2.453 -7.555 1.00 71.56 101 ILE A C 1
ATOM 771 O O . ILE A 1 101 ? 20.664 -3.549 -7.525 1.00 71.56 101 ILE A O 1
ATOM 775 N N . PHE A 1 102 ? 18.778 -2.327 -7.496 1.00 64.69 102 PHE A N 1
ATOM 776 C CA . PHE A 1 102 ? 17.856 -3.453 -7.388 1.00 64.69 102 PHE A CA 1
ATOM 777 C C . PHE A 1 102 ? 17.284 -3.770 -8.769 1.00 64.69 102 PHE A C 1
ATOM 779 O O . PHE A 1 102 ? 16.338 -3.145 -9.242 1.00 64.69 102 PHE A O 1
ATOM 786 N N . TYR A 1 103 ? 17.919 -4.727 -9.447 1.00 57.53 103 TYR A N 1
ATOM 787 C CA . TYR A 1 103 ? 17.539 -5.167 -10.785 1.00 57.53 103 TYR A CA 1
ATOM 788 C C . TYR A 1 103 ? 16.066 -5.598 -10.826 1.00 57.53 103 TYR A C 1
ATOM 790 O O . TYR A 1 103 ? 15.675 -6.568 -10.175 1.00 57.53 103 TYR A O 1
ATOM 798 N N . MET A 1 104 ? 15.250 -4.906 -11.623 1.00 59.16 104 MET A N 1
ATOM 799 C CA . MET A 1 104 ? 13.952 -5.442 -12.023 1.00 59.16 104 MET A CA 1
ATOM 800 C C . MET A 1 104 ? 14.173 -6.634 -12.956 1.00 59.16 104 MET A C 1
ATOM 802 O O . MET A 1 104 ? 14.973 -6.508 -13.889 1.00 59.16 104 MET A O 1
ATOM 806 N N . PRO A 1 105 ? 13.455 -7.761 -12.784 1.00 51.84 105 PRO A N 1
ATOM 807 C CA . PRO A 1 105 ? 13.473 -8.819 -13.781 1.00 51.84 105 PRO A CA 1
ATOM 808 C C . PRO A 1 105 ? 13.071 -8.207 -15.129 1.00 51.84 105 PRO A C 1
ATOM 810 O O . PRO A 1 105 ? 12.080 -7.471 -15.188 1.00 51.84 105 PRO A O 1
ATOM 813 N N . PRO A 1 106 ? 13.835 -8.451 -16.202 1.00 52.19 106 PRO A N 1
ATOM 814 C CA . PRO A 1 106 ? 13.593 -7.815 -17.478 1.00 52.19 106 PRO A CA 1
ATOM 815 C C . PRO A 1 106 ? 12.206 -8.240 -17.952 1.00 52.19 106 PRO A C 1
ATOM 817 O O . PRO A 1 106 ? 11.890 -9.431 -18.006 1.00 52.19 106 PRO A O 1
ATOM 820 N N . GLY A 1 107 ? 11.365 -7.260 -18.283 1.00 50.34 107 GLY A N 1
ATOM 821 C CA . GLY A 1 107 ? 10.158 -7.521 -19.050 1.00 50.34 107 GLY A CA 1
ATOM 822 C C . GLY A 1 107 ? 10.587 -8.141 -20.374 1.00 50.34 107 GLY A C 1
ATOM 823 O O . GLY A 1 107 ? 11.307 -7.504 -21.141 1.00 50.34 107 GLY A O 1
ATOM 824 N N . LEU A 1 108 ? 10.219 -9.403 -20.595 1.00 44.12 108 LEU A N 1
ATOM 825 C CA . LEU A 1 108 ? 10.439 -10.092 -21.863 1.00 44.12 108 LEU A CA 1
ATOM 826 C C . LEU A 1 108 ? 9.781 -9.264 -22.973 1.00 44.12 108 LEU A C 1
ATOM 828 O O . LEU A 1 108 ? 8.555 -9.126 -22.992 1.00 44.12 108 LEU A O 1
ATOM 832 N N . ILE A 1 109 ? 10.632 -8.689 -23.824 1.00 43.56 109 ILE A N 1
ATOM 833 C CA . ILE A 1 109 ? 10.302 -8.140 -25.145 1.00 43.56 109 ILE A CA 1
ATOM 834 C C . ILE A 1 109 ? 9.509 -9.166 -25.957 1.00 43.56 109 ILE A C 1
ATOM 836 O O . ILE A 1 109 ? 9.826 -10.374 -25.838 1.00 43.56 109 ILE A O 1
#

pLDDT: mean 81.87, std 15.0, range [43.56, 97.38]

Secon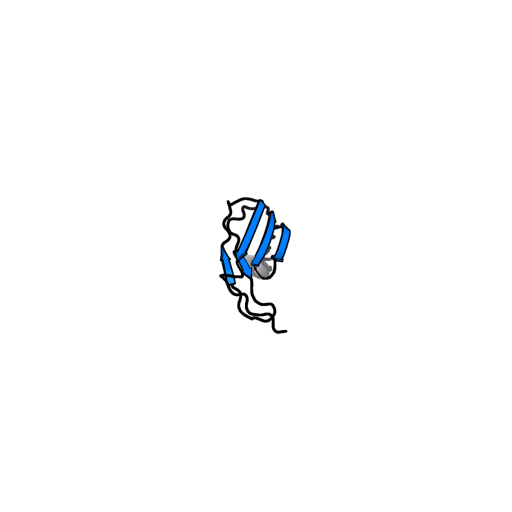dary structure (DSSP, 8-state):
--HHHHHHHHHHHHHHHHHHHHS-------------EEEEEEEEEETTTEEEEEEEEEEEEEE---EEEE--TT-S--EEEEPP---EEEEEEEEEEETTTSPPPP---

Foldseek 3Di:
DCVVVVVVVVVVVVVVVVVVVPPPPPPPPPPPPFVKDWPDWDWDDPPPFKIKTWTKIFTPDKDPWDWDWDADPPDPDTDIDTFDFDIDRITTDMDMGTCVVVPHDDDDD